Protein AF-A0A497L1I2-F1 (afdb_monomer)

Secondary structure (DSSP, 8-state):
-------------THHHHHHHHHHHHHHHHHHHHHHHHHHS-SS--HHHHHHHHHHHHHHHHHHHHHHHHHHT-HHHHTTS-HHHHHHHHHHHHHHHHHHHHHHHHHHHHHHHHHHHHHHHHHHHHHT--

Sequence (130 aa):
MPPSARRLRGTEPPYT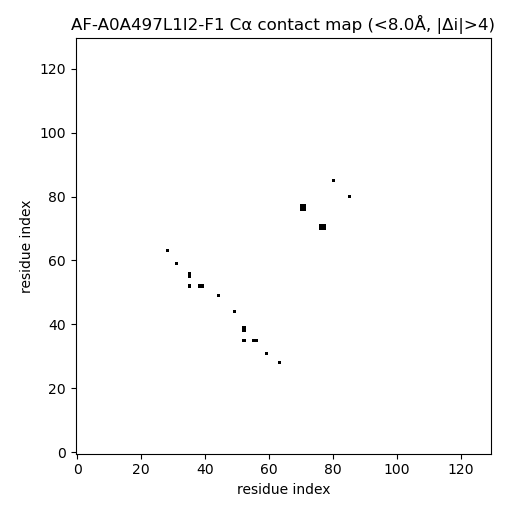LVSSVNQNWIQRSENTLKRLRRLIETPDQDRLDLVRVMRFAFGALGQSLAGWMQWINSPEIMSTFTRDELEEMAKTIAGMVEQFIEYDIKITEEGMRKGLAKQRAAREGIRFVI

Structure (mmCIF, N/CA/C/O backbone):
data_AF-A0A497L1I2-F1
#
_entry.id   AF-A0A497L1I2-F1
#
loop_
_atom_site.group_PDB
_atom_site.id
_atom_site.type_symbol
_atom_site.label_atom_id
_atom_site.label_alt_id
_atom_site.label_comp_id
_atom_site.label_asym_id
_atom_site.label_entity_id
_atom_site.label_seq_id
_atom_site.pdbx_PDB_ins_code
_atom_site.Cartn_x
_atom_site.Cartn_y
_atom_site.Cartn_z
_atom_site.occupancy
_atom_site.B_iso_or_equiv
_atom_site.auth_seq_id
_atom_site.auth_comp_id
_atom_site.auth_asym_id
_atom_site.auth_atom_id
_atom_site.pdbx_PDB_model_num
ATOM 1 N N . MET A 1 1 ? 9.853 -40.383 -56.904 1.00 29.00 1 MET A N 1
ATOM 2 C CA . MET A 1 1 ? 9.139 -41.123 -55.838 1.00 29.00 1 MET A CA 1
ATOM 3 C C . MET A 1 1 ? 9.795 -40.771 -54.497 1.00 29.00 1 MET A C 1
ATOM 5 O O . MET A 1 1 ? 11.020 -40.798 -54.470 1.00 29.00 1 MET A O 1
ATOM 9 N N . PRO A 1 2 ? 9.030 -40.323 -53.476 1.00 58.56 2 PRO A N 1
ATOM 10 C CA . PRO A 1 2 ? 9.497 -39.618 -52.258 1.00 58.56 2 PRO A CA 1
ATOM 11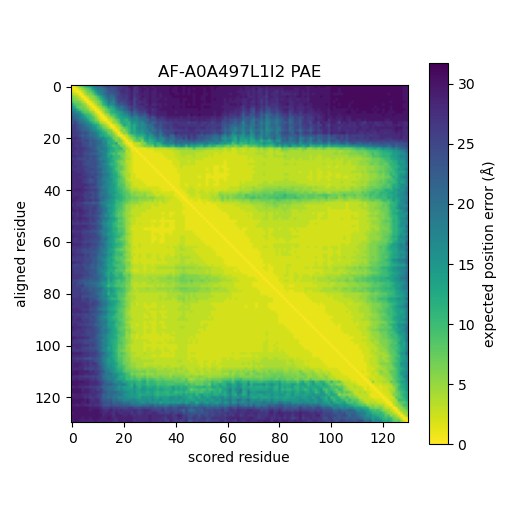 C C . PRO A 1 2 ? 9.697 -40.598 -51.059 1.00 58.56 2 PRO A C 1
ATOM 13 O O . PRO A 1 2 ? 9.551 -41.797 -51.299 1.00 58.56 2 PRO A O 1
ATOM 16 N N . PRO A 1 3 ? 10.074 -40.181 -49.817 1.00 42.97 3 PRO A N 1
ATOM 17 C CA . PRO A 1 3 ? 9.209 -39.418 -48.879 1.00 42.97 3 PRO A CA 1
ATOM 18 C C . PRO A 1 3 ? 9.942 -38.272 -48.121 1.00 42.97 3 PRO A C 1
ATOM 20 O O . PRO A 1 3 ? 11.084 -38.402 -47.705 1.00 42.97 3 PRO A O 1
ATOM 23 N N . SER A 1 4 ? 9.397 -37.052 -48.052 1.00 53.16 4 SER A N 1
ATOM 24 C CA . SER A 1 4 ? 8.517 -36.517 -46.984 1.00 53.16 4 SER A CA 1
ATOM 25 C C . SER A 1 4 ? 9.137 -36.434 -45.574 1.00 53.16 4 SER A C 1
ATOM 27 O O . SER A 1 4 ? 9.098 -37.409 -44.833 1.00 53.16 4 SER A O 1
ATOM 29 N N . ALA A 1 5 ? 9.552 -35.236 -45.128 1.00 43.06 5 ALA A N 1
ATOM 30 C CA . ALA A 1 5 ? 9.686 -34.939 -43.695 1.00 43.06 5 ALA A CA 1
ATOM 31 C C . ALA A 1 5 ? 9.523 -33.442 -43.351 1.00 43.06 5 ALA A C 1
ATOM 33 O O . ALA A 1 5 ? 10.428 -32.634 -43.499 1.00 43.06 5 ALA A O 1
ATOM 34 N N . ARG A 1 6 ? 8.335 -33.145 -42.805 1.00 42.72 6 ARG A N 1
ATOM 35 C CA . ARG A 1 6 ? 8.081 -32.279 -41.639 1.00 42.72 6 ARG A CA 1
ATOM 36 C C . ARG A 1 6 ? 8.397 -30.774 -41.756 1.00 42.72 6 ARG A C 1
ATOM 38 O O . ARG A 1 6 ? 9.490 -30.312 -41.461 1.00 42.72 6 ARG A O 1
ATOM 45 N N . ARG A 1 7 ? 7.331 -30.004 -42.023 1.00 42.00 7 ARG A N 1
ATOM 46 C CA . ARG A 1 7 ? 7.199 -28.571 -41.700 1.00 42.00 7 ARG A CA 1
ATOM 47 C C . ARG A 1 7 ? 7.713 -28.292 -40.281 1.00 42.00 7 ARG A C 1
ATOM 49 O O . ARG A 1 7 ? 7.126 -28.778 -39.312 1.00 42.00 7 ARG A O 1
ATOM 56 N N . LEU A 1 8 ? 8.777 -27.501 -40.174 1.00 43.59 8 LEU A N 1
ATOM 57 C CA . LEU A 1 8 ? 9.181 -26.862 -38.926 1.00 43.59 8 LEU A CA 1
ATOM 58 C C . LEU A 1 8 ? 8.073 -25.870 -38.553 1.00 43.59 8 LEU A C 1
ATOM 60 O O . LEU A 1 8 ? 7.842 -24.889 -39.255 1.00 43.59 8 LEU A O 1
ATOM 64 N N . ARG A 1 9 ? 7.327 -26.184 -37.489 1.00 42.66 9 ARG A N 1
ATOM 65 C CA . ARG A 1 9 ? 6.446 -25.219 -36.828 1.00 42.66 9 ARG A CA 1
ATOM 66 C C . ARG A 1 9 ? 7.334 -24.081 -36.341 1.00 42.66 9 ARG A C 1
ATOM 68 O O . ARG A 1 9 ? 8.251 -24.337 -35.566 1.00 42.66 9 ARG A O 1
ATOM 75 N N . GLY A 1 10 ? 7.070 -22.870 -36.826 1.00 42.19 10 GLY A N 1
ATOM 76 C CA . GLY A 1 10 ? 7.688 -21.661 -36.304 1.00 42.19 10 GLY A CA 1
ATOM 77 C C . GLY A 1 10 ? 7.473 -21.610 -34.798 1.00 42.19 10 GLY A C 1
ATOM 78 O O . GLY A 1 10 ? 6.341 -21.646 -34.321 1.00 42.19 10 GLY A O 1
ATOM 79 N N . THR A 1 11 ? 8.569 -21.607 -34.055 1.00 46.12 11 THR A N 1
ATOM 80 C CA . THR A 1 11 ? 8.581 -21.170 -32.667 1.00 46.12 11 THR A CA 1
ATOM 81 C C . THR A 1 11 ? 8.292 -19.677 -32.699 1.00 46.12 11 THR A C 1
ATOM 83 O O . THR A 1 11 ? 9.118 -18.910 -33.197 1.00 46.12 11 THR A O 1
ATOM 86 N N . GLU A 1 12 ? 7.106 -19.267 -32.253 1.00 41.94 12 GLU A N 1
ATOM 87 C CA . GLU A 1 12 ? 6.848 -17.845 -32.049 1.00 41.94 12 GLU A CA 1
ATOM 88 C C . GLU A 1 12 ? 7.877 -17.270 -31.061 1.00 41.94 12 GLU A C 1
ATOM 90 O O . GLU A 1 12 ? 8.231 -17.946 -30.088 1.00 41.94 12 GLU A O 1
ATOM 95 N N . PRO A 1 13 ? 8.406 -16.061 -31.313 1.00 42.41 13 PRO A N 1
ATOM 96 C CA . PRO A 1 13 ? 9.379 -15.443 -30.426 1.00 42.41 13 PRO A CA 1
ATOM 97 C C . PRO A 1 13 ? 8.752 -15.167 -29.045 1.00 42.41 13 PRO A C 1
ATOM 99 O O . PRO A 1 13 ? 7.586 -14.781 -28.970 1.00 42.41 13 PRO A O 1
ATOM 102 N N . PRO A 1 14 ? 9.513 -15.293 -27.941 1.00 49.41 14 PRO A N 1
ATOM 103 C CA . PRO A 1 14 ? 8.995 -15.206 -26.567 1.00 49.41 14 PRO A CA 1
ATOM 104 C C . PRO A 1 14 ? 8.307 -13.871 -26.218 1.00 49.41 14 PRO A C 1
ATOM 106 O O . PRO A 1 14 ? 7.556 -13.795 -25.247 1.00 49.41 14 PRO A O 1
ATOM 109 N N . TYR A 1 15 ? 8.490 -12.833 -27.038 1.00 44.72 15 TYR A N 1
ATOM 110 C CA . TYR A 1 15 ? 7.865 -11.523 -26.871 1.00 44.72 15 TYR A CA 1
ATOM 111 C C . TYR A 1 15 ? 6.336 -11.512 -27.080 1.00 44.72 15 TYR A C 1
ATOM 113 O O . TYR A 1 15 ? 5.663 -10.654 -26.507 1.00 44.72 15 TYR A O 1
ATOM 121 N N . THR A 1 16 ? 5.743 -12.450 -27.838 1.00 42.00 16 THR A N 1
ATOM 122 C CA . THR A 1 16 ? 4.277 -12.477 -28.059 1.00 42.00 16 THR A CA 1
ATOM 123 C C . THR A 1 16 ? 3.484 -13.008 -26.860 1.00 42.00 16 THR A C 1
ATOM 125 O O . THR A 1 16 ? 2.319 -12.649 -26.688 1.00 42.00 16 THR A O 1
ATOM 128 N N . LEU A 1 17 ? 4.100 -13.790 -25.969 1.00 44.22 17 LEU A N 1
ATOM 129 C CA . LEU A 1 17 ? 3.447 -14.262 -24.738 1.00 44.22 17 LEU A CA 1
ATOM 130 C C . LEU A 1 17 ? 3.396 -13.181 -23.647 1.00 44.22 17 LEU A C 1
ATOM 132 O O . LEU A 1 17 ? 2.451 -13.143 -22.859 1.00 44.22 17 LEU A O 1
ATOM 136 N N . VAL A 1 18 ? 4.365 -12.261 -23.639 1.00 47.84 18 VAL A N 1
ATOM 137 C CA . VAL A 1 18 ? 4.432 -11.138 -22.689 1.00 47.84 18 VAL A CA 1
ATOM 138 C C . VAL A 1 18 ? 3.308 -10.122 -22.940 1.00 47.84 18 VAL A C 1
ATOM 140 O O . VAL A 1 18 ? 2.782 -9.539 -21.993 1.00 47.84 18 VAL A O 1
ATOM 143 N N . SER A 1 19 ? 2.869 -9.937 -24.190 1.00 49.72 19 SER A N 1
ATOM 144 C CA . SER A 1 19 ? 1.877 -8.909 -24.539 1.00 49.72 19 SER A CA 1
ATOM 145 C C . SER A 1 19 ? 0.451 -9.241 -24.075 1.00 49.72 19 SER A C 1
ATOM 147 O O . SER A 1 19 ? -0.239 -8.367 -23.550 1.00 49.72 19 SER A O 1
ATOM 149 N N . SER A 1 20 ? 0.010 -10.497 -24.192 1.00 46.22 20 SER A N 1
ATOM 150 C CA . SER A 1 20 ? -1.358 -10.900 -23.818 1.00 46.22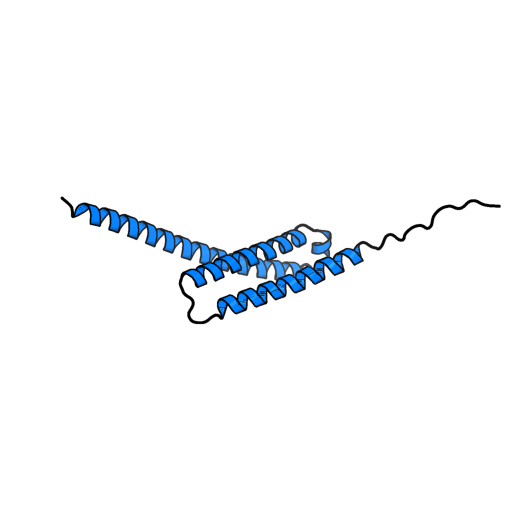 20 SER A CA 1
ATOM 151 C C . SER A 1 20 ? -1.558 -11.044 -22.302 1.00 46.22 20 SER A C 1
ATOM 153 O O . SER A 1 20 ? -2.611 -10.674 -21.775 1.00 46.22 20 SER A O 1
ATOM 155 N N . VAL A 1 21 ? -0.534 -11.507 -21.575 1.00 53.12 21 VAL A N 1
ATOM 156 C CA . VAL A 1 21 ? -0.558 -11.621 -20.106 1.00 53.12 21 VAL A CA 1
ATOM 157 C C . VAL A 1 21 ? -0.488 -10.235 -19.446 1.00 53.12 21 VAL A C 1
ATOM 159 O O . VAL A 1 21 ? -1.229 -9.978 -18.494 1.00 53.12 21 VAL A O 1
ATOM 162 N N . ASN A 1 22 ? 0.309 -9.306 -19.992 1.00 58.44 22 ASN A N 1
ATOM 163 C CA . ASN A 1 22 ? 0.428 -7.943 -19.456 1.00 58.44 22 ASN A CA 1
ATOM 164 C C . ASN A 1 22 ? -0.790 -7.054 -19.752 1.00 58.44 22 ASN A C 1
ATOM 166 O O . ASN A 1 22 ? -1.194 -6.282 -18.882 1.00 58.44 22 ASN A O 1
ATOM 170 N N . GLN A 1 23 ? -1.435 -7.174 -20.920 1.00 60.25 23 GLN A N 1
ATOM 171 C CA . GLN A 1 23 ? -2.679 -6.431 -21.187 1.00 60.25 23 GLN A CA 1
ATOM 172 C C . GLN A 1 23 ? -3.813 -6.849 -20.238 1.00 60.25 23 GLN A C 1
ATOM 174 O O . GLN A 1 23 ? -4.553 -6.002 -19.734 1.00 60.25 23 GLN A O 1
ATOM 179 N N . ASN A 1 24 ? -3.902 -8.143 -19.911 1.00 80.25 24 ASN A N 1
ATOM 180 C CA . ASN A 1 24 ? -4.841 -8.647 -18.908 1.00 80.25 24 ASN A CA 1
ATOM 181 C C . ASN A 1 24 ? -4.528 -8.091 -17.501 1.00 80.25 24 ASN A C 1
ATOM 183 O O . ASN A 1 24 ? -5.436 -7.773 -16.731 1.00 80.25 24 ASN A O 1
ATOM 187 N N . TRP A 1 25 ? -3.246 -7.903 -17.173 1.00 84.38 25 TRP A N 1
ATOM 188 C CA . TRP A 1 25 ? -2.820 -7.333 -15.894 1.00 84.38 25 TRP A CA 1
ATOM 189 C C . TRP A 1 25 ? -3.208 -5.859 -15.725 1.00 84.38 25 TRP A C 1
ATOM 191 O O . TRP A 1 25 ? -3.751 -5.487 -14.679 1.00 84.38 25 TRP A O 1
ATOM 201 N N . ILE A 1 26 ? -2.972 -5.025 -16.744 1.00 88.56 26 ILE A N 1
ATOM 202 C CA . ILE A 1 26 ? -3.332 -3.598 -16.710 1.00 88.56 26 ILE A CA 1
ATOM 203 C C . ILE A 1 26 ? -4.845 -3.459 -16.550 1.00 88.56 26 ILE A C 1
ATOM 205 O O . ILE A 1 26 ? -5.310 -2.831 -15.598 1.00 88.56 26 ILE A O 1
ATOM 209 N N . GLN A 1 27 ? -5.619 -4.146 -17.395 1.00 91.44 27 GLN A N 1
ATOM 210 C CA . GLN A 1 27 ? -7.077 -4.087 -17.340 1.00 91.44 27 GLN A CA 1
ATOM 211 C C . GLN A 1 27 ? -7.626 -4.553 -15.984 1.00 91.44 27 GLN A C 1
ATOM 213 O O . GLN A 1 27 ? -8.577 -3.972 -15.449 1.00 91.44 27 GLN A O 1
ATOM 218 N N . ARG A 1 28 ? -7.035 -5.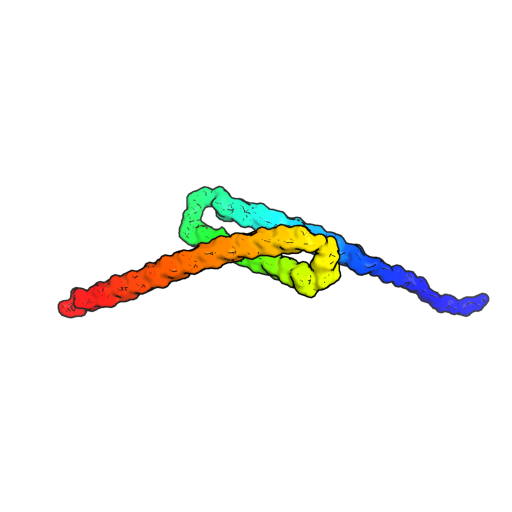602 -15.402 1.00 90.19 28 ARG A N 1
ATOM 219 C CA . ARG A 1 28 ? -7.389 -6.079 -14.062 1.00 90.19 28 ARG A CA 1
ATOM 220 C C . ARG A 1 28 ? -7.068 -5.038 -12.991 1.00 90.19 28 ARG A C 1
ATOM 222 O O . ARG A 1 28 ? -7.902 -4.812 -12.117 1.00 90.19 28 ARG A O 1
ATOM 229 N N . SER A 1 29 ? -5.904 -4.402 -13.066 1.00 93.38 29 SER A N 1
ATOM 230 C CA . SER A 1 29 ? -5.467 -3.376 -12.112 1.00 93.38 29 SER A CA 1
ATOM 231 C C . SER A 1 29 ? -6.375 -2.145 -12.155 1.00 93.38 29 SER A C 1
ATOM 233 O O . SER A 1 29 ? -6.814 -1.665 -11.110 1.00 93.38 29 SER A O 1
ATOM 235 N N . GLU A 1 30 ? -6.764 -1.699 -13.350 1.00 95.00 30 GLU A N 1
ATOM 236 C CA . GLU A 1 30 ? -7.739 -0.619 -13.541 1.00 95.00 30 GLU A CA 1
ATOM 237 C C . GLU A 1 30 ? -9.112 -0.967 -12.957 1.00 95.00 30 GLU A C 1
ATOM 239 O O . GLU A 1 30 ? -9.731 -0.153 -12.266 1.00 95.00 30 GLU A O 1
ATOM 244 N N . ASN A 1 31 ? -9.587 -2.195 -13.182 1.00 95.69 31 ASN A N 1
ATOM 245 C CA . ASN A 1 31 ? -10.854 -2.664 -12.622 1.00 95.69 31 ASN A CA 1
ATOM 246 C C . ASN A 1 31 ? -10.813 -2.722 -11.089 1.00 95.69 31 ASN A C 1
ATOM 248 O O . ASN A 1 31 ? -11.775 -2.315 -10.428 1.00 95.69 31 ASN A O 1
ATOM 252 N N . THR A 1 32 ? -9.697 -3.174 -10.514 1.00 96.19 32 THR A N 1
ATOM 253 C CA . THR A 1 32 ? -9.467 -3.155 -9.066 1.00 96.19 32 THR A CA 1
ATOM 254 C C . THR A 1 32 ? -9.478 -1.726 -8.525 1.00 96.19 32 THR A C 1
ATOM 256 O O . THR A 1 32 ? -10.174 -1.459 -7.544 1.00 96.19 32 THR A O 1
ATOM 259 N N . LEU A 1 33 ? -8.795 -0.789 -9.189 1.00 97.25 33 LEU A N 1
ATOM 260 C CA . LEU A 1 33 ? -8.761 0.621 -8.798 1.00 97.25 33 LEU A CA 1
ATOM 261 C C . LEU A 1 33 ? -10.150 1.268 -8.862 1.00 97.25 33 LEU A C 1
ATOM 263 O O . LEU A 1 33 ? -10.569 1.948 -7.926 1.00 97.25 33 LEU A O 1
ATOM 267 N N . LYS A 1 34 ? -10.906 1.013 -9.935 1.00 97.62 34 LYS A N 1
ATOM 268 C CA . LYS A 1 34 ? -12.288 1.487 -10.092 1.00 97.62 34 LYS A CA 1
ATOM 269 C C . LYS A 1 34 ? -13.191 0.964 -8.979 1.00 97.62 34 LYS A C 1
ATOM 271 O O . LYS A 1 34 ? -14.023 1.704 -8.457 1.00 97.62 34 LYS A O 1
ATOM 276 N N . ARG A 1 35 ? -13.031 -0.306 -8.601 1.00 97.12 35 ARG A N 1
ATOM 277 C CA . ARG A 1 35 ? -13.779 -0.903 -7.493 1.00 97.12 35 ARG A CA 1
ATOM 278 C C . ARG A 1 35 ? -13.384 -0.300 -6.146 1.00 97.12 35 ARG A C 1
ATOM 280 O O . ARG A 1 35 ? -14.280 -0.013 -5.360 1.00 97.12 35 ARG A O 1
ATOM 287 N N . LEU A 1 36 ? -12.092 -0.075 -5.899 1.00 97.50 36 LEU A N 1
ATOM 288 C CA . LEU A 1 36 ? -11.609 0.573 -4.676 1.00 97.50 36 LEU A CA 1
ATOM 289 C C . LEU A 1 36 ? -12.211 1.975 -4.519 1.00 97.50 36 LEU A C 1
ATOM 291 O O . LEU A 1 36 ? -12.771 2.277 -3.473 1.00 97.50 36 LEU A O 1
ATOM 295 N N . ARG A 1 37 ? -12.164 2.796 -5.576 1.00 97.19 37 ARG A N 1
ATOM 296 C CA . ARG A 1 37 ? -12.727 4.158 -5.571 1.00 97.19 37 ARG A CA 1
ATOM 297 C C . ARG A 1 37 ? -14.220 4.163 -5.252 1.00 97.19 37 ARG A C 1
ATOM 299 O O . ARG A 1 37 ? -14.633 4.838 -4.322 1.00 97.19 37 ARG A O 1
ATOM 306 N N . ARG A 1 38 ? -15.004 3.308 -5.919 1.00 96.69 38 ARG A N 1
ATOM 307 C CA . ARG A 1 38 ? -16.446 3.162 -5.638 1.00 96.69 38 ARG A CA 1
ATOM 308 C C . ARG A 1 38 ? -16.740 2.791 -4.185 1.00 96.69 38 ARG A C 1
ATOM 310 O O . ARG A 1 38 ? -17.708 3.278 -3.615 1.00 96.69 38 ARG A O 1
ATOM 317 N N . LEU A 1 39 ? -15.924 1.913 -3.600 1.00 96.19 39 LEU A N 1
ATOM 318 C CA . LEU A 1 39 ? -16.067 1.517 -2.200 1.00 96.19 39 LEU A CA 1
ATOM 319 C C . LEU A 1 39 ? -15.770 2.675 -1.239 1.00 96.19 39 LEU A C 1
ATOM 321 O O . LEU A 1 39 ? -16.432 2.772 -0.215 1.00 96.19 39 LEU A O 1
ATOM 325 N N . ILE A 1 40 ? -14.809 3.542 -1.561 1.00 94.44 40 ILE A N 1
ATOM 326 C CA . ILE A 1 40 ? -14.455 4.717 -0.747 1.00 94.44 40 ILE A CA 1
ATOM 327 C C . ILE A 1 40 ? -15.498 5.836 -0.893 1.00 94.44 40 ILE A C 1
ATOM 329 O O . ILE A 1 40 ? -15.814 6.512 0.076 1.00 94.44 40 ILE A O 1
ATOM 333 N N . GLU A 1 41 ? -16.048 6.023 -2.091 1.00 95.31 41 GLU A N 1
ATOM 334 C CA . GLU A 1 41 ? -17.007 7.091 -2.417 1.00 95.31 41 GLU A CA 1
ATOM 335 C C . GLU A 1 41 ? -18.453 6.779 -1.987 1.00 95.31 41 GLU A C 1
ATOM 337 O O . GLU A 1 41 ? -19.345 7.605 -2.177 1.00 95.31 41 GLU A O 1
ATOM 342 N N . THR A 1 42 ? -18.717 5.589 -1.436 1.00 94.06 42 THR A N 1
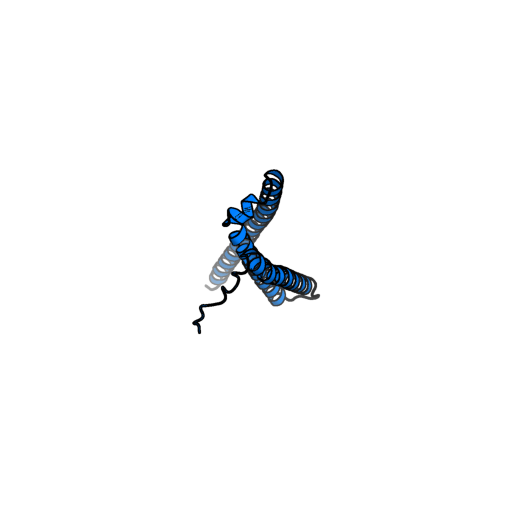ATOM 343 C CA . THR A 1 42 ? -20.062 5.211 -0.980 1.00 94.06 42 THR A CA 1
ATOM 344 C C . THR A 1 42 ? -20.467 6.085 0.218 1.00 94.06 42 THR A C 1
ATOM 346 O O . THR A 1 42 ? -19.753 6.067 1.220 1.00 94.06 42 THR A O 1
ATOM 349 N N . PRO A 1 43 ? -21.580 6.840 0.153 1.00 93.00 43 PRO A N 1
ATOM 350 C CA . PRO A 1 43 ? -22.029 7.668 1.270 1.00 93.00 43 PRO A CA 1
ATOM 351 C C . PRO A 1 43 ? -22.551 6.813 2.433 1.00 93.00 43 PRO A C 1
ATOM 353 O O . PRO A 1 43 ? -22.904 5.649 2.250 1.00 93.00 43 PRO A O 1
ATOM 356 N N . ASP A 1 44 ? -22.613 7.415 3.623 1.00 94.25 44 ASP A N 1
ATOM 357 C CA . ASP A 1 44 ? -23.265 6.851 4.815 1.00 94.25 44 ASP A CA 1
ATOM 358 C C . ASP A 1 44 ? -22.754 5.459 5.246 1.00 94.25 44 ASP A C 1
ATOM 360 O O . ASP A 1 44 ? -23.519 4.616 5.713 1.00 94.25 44 ASP A O 1
ATOM 364 N N . GLN A 1 45 ? -21.446 5.211 5.108 1.00 95.75 45 GLN A N 1
ATOM 365 C CA . GLN A 1 45 ? -20.842 3.918 5.451 1.00 95.75 45 GLN A CA 1
ATOM 366 C C . GLN A 1 45 ? -20.983 3.593 6.938 1.00 95.75 45 GLN A C 1
ATOM 368 O O . GLN A 1 45 ? -20.536 4.353 7.805 1.00 95.75 45 GLN A O 1
ATOM 373 N N . ASP A 1 46 ? -21.517 2.410 7.237 1.00 96.94 46 ASP A N 1
ATOM 374 C CA . ASP A 1 46 ? -21.497 1.899 8.597 1.00 96.94 46 ASP A CA 1
ATOM 375 C C . ASP A 1 46 ? -20.112 1.327 8.973 1.00 96.94 46 ASP A C 1
ATOM 377 O O . ASP A 1 46 ? -19.169 1.238 8.177 1.00 96.94 46 ASP A O 1
ATOM 381 N N . ARG A 1 47 ? -19.959 0.917 10.236 1.00 96.94 47 ARG A N 1
ATOM 382 C CA . ARG A 1 47 ? -18.686 0.369 10.735 1.00 96.94 47 ARG A CA 1
ATOM 383 C C . ARG A 1 47 ? -18.252 -0.902 10.001 1.00 96.94 47 ARG A C 1
ATOM 385 O O . ARG A 1 47 ? -17.051 -1.137 9.877 1.00 96.94 47 ARG A O 1
ATOM 392 N N . LEU A 1 48 ? -19.191 -1.745 9.581 1.00 97.19 48 LEU A N 1
ATOM 393 C CA . LEU A 1 48 ? -18.896 -2.974 8.853 1.00 97.19 48 LEU A CA 1
ATOM 394 C C . LEU A 1 48 ? -18.475 -2.660 7.415 1.00 97.19 48 LEU A C 1
ATOM 396 O O . LEU A 1 48 ? -17.556 -3.302 6.902 1.00 97.19 48 LEU A O 1
ATOM 400 N N . ASP A 1 49 ? -19.084 -1.657 6.792 1.00 96.75 49 ASP A N 1
ATOM 401 C CA . ASP A 1 49 ? -18.705 -1.175 5.468 1.00 96.75 49 ASP A CA 1
ATOM 402 C C . ASP A 1 49 ? -17.277 -0.640 5.456 1.00 96.75 49 ASP A C 1
ATOM 404 O O . ASP A 1 49 ? -16.476 -1.083 4.632 1.00 96.75 49 ASP A O 1
ATOM 408 N N . LEU A 1 50 ? -16.889 0.168 6.445 1.00 97.25 50 LEU A N 1
ATOM 409 C CA . LEU A 1 50 ? -15.502 0.628 6.593 1.00 97.25 50 LEU A CA 1
ATOM 410 C C . LEU A 1 50 ? -14.507 -0.545 6.695 1.00 97.25 50 LEU A C 1
ATOM 412 O O . LEU A 1 50 ? -13.447 -0.537 6.063 1.00 97.25 50 LEU A O 1
ATOM 416 N N . VAL A 1 51 ? -14.855 -1.606 7.432 1.00 96.94 51 VAL A N 1
ATOM 417 C CA . VAL A 1 51 ? -14.029 -2.826 7.518 1.00 96.94 51 VAL A CA 1
ATOM 418 C C . VAL A 1 51 ? -13.945 -3.555 6.174 1.00 96.94 51 VAL A C 1
ATOM 420 O O . VAL A 1 51 ? -12.885 -4.085 5.827 1.00 96.94 51 VAL A O 1
ATOM 423 N N . ARG A 1 52 ? -15.025 -3.572 5.387 1.00 96.25 52 ARG A N 1
ATOM 424 C CA . ARG A 1 52 ? -15.022 -4.147 4.032 1.00 96.25 52 ARG A CA 1
ATOM 425 C C . ARG A 1 52 ? -14.130 -3.351 3.085 1.00 96.25 52 ARG A C 1
ATOM 427 O O . ARG A 1 52 ? -13.392 -3.979 2.325 1.00 96.25 52 ARG A O 1
ATOM 434 N N . VAL A 1 53 ? -14.151 -2.017 3.157 1.00 97.69 53 VAL A N 1
ATOM 435 C CA . VAL A 1 53 ? -13.239 -1.157 2.384 1.00 97.69 53 VAL A CA 1
ATOM 436 C C . VAL A 1 53 ? -11.791 -1.509 2.712 1.00 97.69 53 VAL A C 1
ATOM 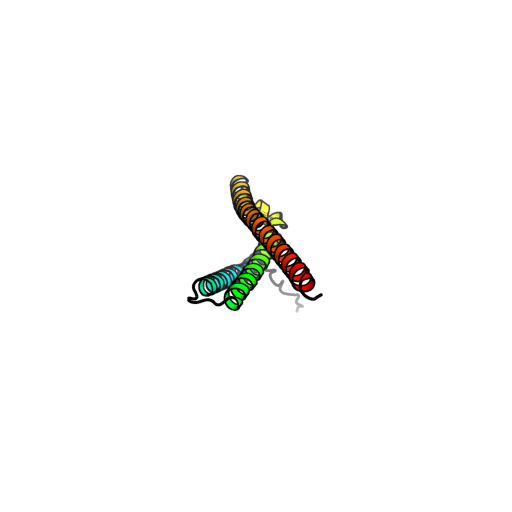438 O O . VAL A 1 53 ? -11.029 -1.827 1.800 1.00 97.69 53 VAL A O 1
ATOM 441 N N . MET A 1 54 ? -11.430 -1.556 4.000 1.00 97.38 54 MET A N 1
ATOM 442 C CA . MET A 1 54 ? -10.073 -1.913 4.437 1.00 97.38 54 MET A CA 1
ATOM 443 C C . MET A 1 54 ? -9.653 -3.299 3.936 1.00 97.38 54 MET A C 1
ATOM 445 O O . MET A 1 54 ? -8.582 -3.454 3.353 1.00 97.38 54 MET A O 1
ATOM 449 N N . ARG A 1 55 ? -10.513 -4.314 4.090 1.00 97.44 55 ARG A N 1
ATOM 450 C CA . ARG A 1 55 ? -10.227 -5.673 3.601 1.00 97.44 55 ARG A CA 1
ATOM 451 C C . ARG A 1 55 ? -9.993 -5.699 2.091 1.00 97.44 55 ARG A C 1
ATOM 453 O O . ARG A 1 55 ? -9.086 -6.389 1.629 1.00 97.44 55 ARG A O 1
ATOM 460 N N . PHE A 1 56 ? -10.806 -4.973 1.325 1.00 98.00 56 PHE A N 1
ATOM 461 C CA . PHE A 1 56 ? -10.636 -4.892 -0.121 1.00 98.00 56 PHE A CA 1
ATOM 462 C C . PHE A 1 56 ? -9.329 -4.183 -0.494 1.00 98.00 56 PHE A C 1
ATOM 464 O O . PHE A 1 56 ? -8.585 -4.696 -1.328 1.00 98.00 56 PHE A O 1
ATOM 471 N N . ALA A 1 57 ? -9.025 -3.054 0.151 1.00 97.50 57 ALA A N 1
ATOM 472 C CA . ALA A 1 57 ? -7.801 -2.290 -0.075 1.00 97.50 57 ALA A CA 1
ATOM 473 C C . ALA A 1 57 ? -6.543 -3.131 0.189 1.00 97.50 57 ALA A C 1
ATOM 475 O O . ALA A 1 57 ? -5.663 -3.187 -0.668 1.00 97.50 57 ALA A O 1
ATOM 476 N N . PHE A 1 58 ? -6.485 -3.866 1.305 1.00 96.94 58 PHE A N 1
ATOM 477 C CA . PHE A 1 58 ? -5.352 -4.750 1.600 1.00 96.94 58 PHE A CA 1
ATOM 478 C C . PHE A 1 58 ? -5.215 -5.901 0.602 1.00 96.94 58 PHE A C 1
ATOM 480 O O . PHE A 1 58 ? -4.104 -6.225 0.183 1.00 96.94 58 PHE A O 1
ATOM 487 N N . GLY A 1 59 ? -6.332 -6.489 0.165 1.00 96.69 59 GLY A N 1
ATOM 488 C CA . GLY A 1 59 ? -6.311 -7.503 -0.890 1.00 96.69 59 GLY A CA 1
ATOM 489 C C . GLY A 1 59 ? -5.775 -6.957 -2.219 1.00 96.69 59 GLY A C 1
ATOM 490 O O . GLY A 1 59 ? -4.954 -7.606 -2.867 1.00 96.69 59 GLY A O 1
ATOM 491 N N . ALA A 1 60 ? -6.203 -5.753 -2.607 1.00 96.50 60 ALA A N 1
ATOM 492 C CA . ALA A 1 60 ? -5.727 -5.072 -3.809 1.00 96.50 60 ALA A CA 1
ATOM 493 C C . ALA A 1 60 ? -4.231 -4.724 -3.724 1.00 96.50 60 ALA A C 1
ATOM 495 O O . ALA A 1 60 ? -3.493 -4.962 -4.683 1.00 96.50 60 ALA A O 1
ATOM 496 N N . LEU A 1 61 ? -3.771 -4.227 -2.570 1.00 96.38 61 LEU A N 1
ATOM 497 C CA . LEU A 1 61 ? -2.359 -3.939 -2.315 1.00 96.38 61 LEU A CA 1
ATOM 498 C C . LEU A 1 61 ? -1.503 -5.205 -2.443 1.00 96.38 61 LEU A C 1
ATOM 500 O O . LEU A 1 61 ? -0.500 -5.186 -3.150 1.00 96.38 61 LEU A O 1
ATOM 504 N N . GLY A 1 62 ? -1.927 -6.318 -1.836 1.00 95.62 62 GLY A N 1
ATOM 505 C CA . GLY A 1 62 ? -1.216 -7.596 -1.930 1.00 95.62 62 GLY A CA 1
ATOM 506 C C . GLY A 1 62 ? -1.109 -8.128 -3.364 1.00 95.62 62 GLY A C 1
ATOM 507 O O . GLY A 1 62 ? -0.057 -8.626 -3.760 1.00 95.62 62 GLY A O 1
ATOM 508 N N . GLN A 1 63 ? -2.163 -7.976 -4.175 1.00 92.44 63 GLN A N 1
ATOM 509 C CA . GLN A 1 63 ? -2.119 -8.334 -5.599 1.00 92.44 63 GLN A CA 1
ATOM 510 C C . GLN A 1 63 ? -1.121 -7.474 -6.381 1.00 92.44 63 GLN A C 1
ATOM 512 O O . GLN A 1 63 ? -0.342 -8.012 -7.165 1.00 92.44 63 GLN A O 1
ATOM 517 N N . SER A 1 64 ? -1.126 -6.158 -6.154 1.00 93.75 64 SER A N 1
ATOM 518 C CA . SER A 1 64 ? -0.179 -5.237 -6.791 1.00 93.75 64 SER A CA 1
ATOM 519 C C . SER A 1 64 ? 1.266 -5.560 -6.397 1.00 93.75 64 SER A C 1
ATOM 521 O O . SER A 1 64 ? 2.135 -5.678 -7.261 1.00 93.75 64 SER A O 1
ATOM 523 N N . LEU A 1 65 ? 1.506 -5.806 -5.104 1.00 95.38 65 LEU A N 1
ATOM 524 C CA . LEU A 1 65 ? 2.819 -6.171 -4.577 1.00 95.38 65 LEU A CA 1
ATOM 525 C C . LEU A 1 65 ? 3.348 -7.461 -5.212 1.00 95.38 65 LEU A C 1
ATOM 527 O O . LEU A 1 65 ? 4.514 -7.519 -5.585 1.00 95.38 65 LEU A O 1
ATOM 531 N N . ALA A 1 66 ? 2.501 -8.478 -5.395 1.00 90.88 66 ALA A N 1
ATOM 532 C CA . ALA A 1 66 ? 2.907 -9.717 -6.054 1.00 90.88 66 ALA A CA 1
ATOM 533 C C . ALA A 1 66 ? 3.416 -9.482 -7.490 1.00 90.88 66 ALA A C 1
ATOM 535 O O . ALA A 1 66 ? 4.423 -10.072 -7.878 1.00 90.88 66 ALA A O 1
ATOM 536 N N . GLY A 1 67 ? 2.767 -8.598 -8.257 1.00 90.81 67 GLY A N 1
ATOM 537 C CA . GLY A 1 67 ? 3.231 -8.215 -9.597 1.00 90.81 67 GLY A CA 1
ATOM 538 C C . GLY A 1 67 ? 4.558 -7.451 -9.565 1.00 90.81 67 GLY A C 1
ATOM 539 O O . GLY A 1 67 ? 5.477 -7.773 -10.316 1.00 90.81 67 GLY A O 1
ATOM 540 N N . TRP A 1 68 ? 4.702 -6.503 -8.635 1.00 94.12 68 TRP A N 1
ATOM 541 C CA . TRP A 1 68 ? 5.963 -5.783 -8.425 1.00 94.12 68 TRP A CA 1
ATOM 542 C C . TRP A 1 68 ? 7.121 -6.716 -8.064 1.00 94.12 68 TRP A C 1
ATOM 544 O O . TRP A 1 68 ? 8.209 -6.581 -8.620 1.00 94.12 68 TRP A O 1
ATOM 554 N N . MET A 1 69 ? 6.888 -7.709 -7.202 1.00 93.69 69 MET A N 1
ATOM 555 C CA . MET A 1 69 ? 7.910 -8.698 -6.850 1.00 93.69 69 MET A CA 1
ATOM 556 C C . MET A 1 69 ? 8.346 -9.539 -8.054 1.00 93.69 69 MET A C 1
ATOM 558 O O . MET A 1 69 ? 9.515 -9.898 -8.145 1.00 93.69 69 MET A O 1
ATOM 562 N N . GLN A 1 70 ? 7.448 -9.839 -8.998 1.00 90.19 70 GLN A N 1
ATOM 563 C CA . GLN A 1 70 ? 7.826 -10.530 -10.237 1.00 90.19 70 GLN A CA 1
ATOM 564 C C . GLN A 1 70 ? 8.749 -9.673 -11.108 1.00 90.19 70 GLN A C 1
ATOM 566 O O . GLN A 1 70 ? 9.724 -10.191 -11.647 1.00 90.19 70 GLN A O 1
ATOM 571 N N . TRP A 1 71 ? 8.467 -8.373 -11.222 1.00 91.94 71 TRP A N 1
ATOM 572 C CA . TRP A 1 71 ? 9.305 -7.442 -11.977 1.00 91.94 71 TRP A CA 1
ATOM 573 C C . TRP A 1 71 ? 10.681 -7.278 -11.332 1.00 91.94 71 TRP A C 1
ATOM 575 O O . TRP A 1 71 ? 11.688 -7.459 -12.008 1.00 91.94 71 TRP A O 1
ATOM 585 N N . ILE A 1 72 ? 10.731 -6.993 -10.026 1.00 94.62 72 ILE A N 1
ATOM 586 C CA . ILE A 1 72 ? 11.986 -6.751 -9.290 1.00 94.62 72 ILE A CA 1
ATOM 587 C C . ILE A 1 72 ? 12.896 -7.984 -9.325 1.00 94.62 72 ILE A C 1
ATOM 589 O O . ILE A 1 72 ? 14.109 -7.858 -9.464 1.00 94.62 72 ILE A O 1
ATOM 593 N N . ASN A 1 73 ? 12.313 -9.183 -9.255 1.00 92.44 73 ASN A N 1
ATOM 594 C CA . ASN A 1 73 ? 13.064 -10.436 -9.304 1.00 92.44 73 ASN A CA 1
ATOM 595 C C . ASN A 1 73 ? 13.470 -10.867 -10.725 1.00 92.44 73 ASN A C 1
ATOM 597 O O . ASN A 1 73 ? 14.070 -11.931 -10.874 1.00 92.44 73 ASN A O 1
ATOM 601 N N . SER A 1 74 ? 13.151 -10.087 -11.763 1.00 93.25 74 SER A N 1
ATOM 602 C CA . SER A 1 74 ? 13.555 -10.354 -13.144 1.00 93.25 74 SER A CA 1
ATOM 603 C C . SER A 1 74 ? 14.663 -9.386 -13.575 1.00 93.25 74 SER A C 1
ATOM 605 O O . SER A 1 74 ? 14.367 -8.239 -13.918 1.00 93.25 74 SER A O 1
ATOM 607 N N . PRO A 1 75 ? 15.940 -9.822 -13.612 1.00 93.00 75 PRO A N 1
ATOM 608 C CA . PRO A 1 75 ? 17.037 -8.985 -14.095 1.00 93.00 75 PRO A CA 1
ATOM 609 C C . PRO A 1 75 ? 16.838 -8.521 -15.538 1.00 93.00 75 PRO A C 1
ATOM 611 O O . PRO A 1 75 ? 17.226 -7.410 -15.871 1.00 93.00 75 PRO A O 1
ATOM 614 N N . GLU A 1 76 ? 16.203 -9.346 -16.379 1.00 94.31 76 GLU A N 1
ATOM 615 C CA . GLU A 1 76 ? 15.879 -8.991 -17.763 1.00 94.31 76 GLU A CA 1
ATOM 616 C C . GLU A 1 76 ? 14.994 -7.742 -17.809 1.00 94.31 76 GLU A C 1
ATOM 618 O O . GLU A 1 76 ? 15.358 -6.771 -18.464 1.00 94.31 76 GLU A O 1
ATOM 623 N N . ILE A 1 77 ? 13.895 -7.727 -17.043 1.00 91.31 77 ILE A N 1
ATOM 624 C CA . ILE A 1 77 ? 12.989 -6.572 -16.952 1.00 91.31 77 ILE A CA 1
ATOM 625 C C . ILE A 1 77 ? 13.695 -5.391 -16.279 1.00 91.31 77 ILE A C 1
ATOM 627 O O . ILE A 1 77 ? 13.657 -4.280 -16.789 1.00 91.31 77 ILE A O 1
ATOM 631 N N . MET A 1 78 ? 14.370 -5.608 -15.150 1.00 94.19 78 MET A N 1
ATOM 632 C CA . MET A 1 78 ? 15.018 -4.514 -14.417 1.00 94.19 78 MET A CA 1
ATOM 633 C C . MET A 1 78 ? 16.148 -3.851 -15.215 1.00 94.19 78 MET A C 1
ATOM 635 O O . MET A 1 78 ? 16.369 -2.653 -15.073 1.00 94.19 78 MET A O 1
ATOM 639 N N . SER A 1 79 ? 16.822 -4.596 -16.097 1.00 95.38 79 SER A N 1
ATOM 640 C CA . SER A 1 79 ? 17.876 -4.061 -16.965 1.00 95.38 79 SER A CA 1
ATOM 641 C C . SER A 1 79 ? 17.369 -3.150 -18.087 1.00 95.38 79 SER A C 1
ATOM 643 O O . SER A 1 79 ? 18.177 -2.443 -18.687 1.00 95.38 79 SER A O 1
ATOM 645 N N . THR A 1 80 ? 16.059 -3.138 -18.377 1.00 97.00 80 THR A N 1
ATOM 646 C CA . THR A 1 80 ? 15.494 -2.230 -19.390 1.00 97.00 80 THR A CA 1
ATOM 647 C C . THR A 1 80 ? 15.330 -0.800 -18.886 1.00 97.00 80 THR A C 1
ATOM 649 O O . THR A 1 80 ? 15.138 0.097 -19.701 1.00 97.00 80 THR A O 1
ATOM 652 N N . PHE A 1 81 ? 15.382 -0.586 -17.568 1.00 97.31 81 PHE A N 1
ATOM 653 C CA . PHE A 1 81 ? 15.274 0.733 -16.950 1.00 97.31 8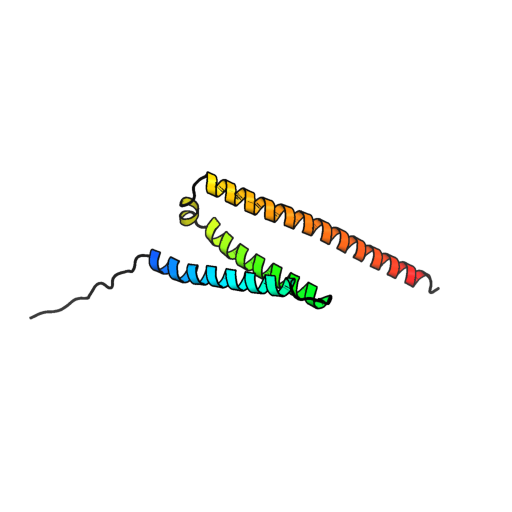1 PHE A CA 1
ATOM 654 C C . PHE A 1 81 ? 16.653 1.359 -16.762 1.00 97.31 81 PHE A C 1
ATOM 656 O O . PHE A 1 81 ? 17.637 0.695 -16.427 1.00 97.31 81 PHE A O 1
ATOM 663 N N . THR A 1 82 ? 16.721 2.668 -16.950 1.00 98.25 82 THR A N 1
ATOM 664 C CA . THR A 1 82 ? 17.894 3.474 -16.625 1.00 98.25 82 THR A CA 1
ATOM 665 C C . THR A 1 82 ? 18.071 3.598 -15.113 1.00 98.25 82 THR A C 1
ATOM 667 O O . THR A 1 82 ? 17.154 3.371 -14.323 1.00 98.25 82 THR A O 1
ATOM 670 N N . ARG A 1 83 ? 19.272 4.004 -14.687 1.00 97.94 83 ARG A N 1
ATOM 671 C CA . ARG A 1 83 ? 19.552 4.272 -13.271 1.00 97.94 83 ARG A CA 1
ATOM 672 C C . ARG A 1 83 ? 18.601 5.318 -12.682 1.00 97.94 83 ARG A C 1
ATOM 674 O O . ARG A 1 83 ? 18.124 5.112 -11.572 1.00 97.94 83 ARG A O 1
ATOM 681 N N . ASP A 1 84 ? 18.343 6.399 -13.412 1.00 98.56 84 ASP A N 1
ATOM 682 C CA . ASP A 1 84 ? 17.509 7.505 -12.934 1.00 98.56 84 ASP A CA 1
ATOM 683 C C . ASP A 1 84 ? 16.048 7.057 -12.764 1.00 98.56 84 ASP A C 1
ATOM 685 O O . ASP A 1 84 ? 15.425 7.364 -11.749 1.00 98.56 84 ASP A O 1
ATOM 689 N N . GLU A 1 85 ? 15.527 6.242 -13.690 1.00 98.25 85 GLU A N 1
ATOM 690 C CA . GLU A 1 85 ? 14.195 5.631 -13.561 1.00 98.25 85 GLU A CA 1
ATOM 691 C C . GLU A 1 85 ? 14.120 4.699 -12.346 1.00 98.25 85 GLU A C 1
ATOM 693 O O . GLU A 1 85 ? 13.168 4.763 -11.570 1.00 98.25 85 GLU A O 1
ATOM 698 N N . LEU A 1 86 ? 15.140 3.861 -12.132 1.00 98.12 86 LEU A N 1
ATOM 699 C CA . LEU A 1 86 ? 15.198 2.977 -10.965 1.00 98.12 86 LEU A CA 1
ATOM 700 C C . LEU A 1 86 ? 15.265 3.766 -9.651 1.00 98.12 86 LEU A C 1
ATOM 702 O O . LEU A 1 86 ? 14.639 3.367 -8.667 1.00 98.12 86 LEU A O 1
ATOM 706 N N . GLU A 1 87 ? 15.993 4.882 -9.622 1.00 98.50 87 GLU A N 1
ATOM 707 C CA . GLU A 1 87 ? 16.074 5.765 -8.458 1.00 98.50 87 GLU A CA 1
ATOM 708 C C . GLU A 1 87 ? 14.719 6.423 -8.156 1.00 98.50 87 GLU A C 1
ATOM 710 O O . GLU A 1 87 ? 14.269 6.412 -7.006 1.00 98.50 87 GLU A O 1
ATOM 715 N N . GLU A 1 88 ? 14.020 6.922 -9.179 1.00 98.44 88 GLU A N 1
ATOM 716 C CA . GLU A 1 88 ? 12.674 7.485 -9.034 1.00 98.44 88 GLU A CA 1
ATOM 717 C C . GLU A 1 88 ? 11.665 6.437 -8.544 1.00 98.44 88 GLU A C 1
ATOM 719 O O . GLU A 1 88 ? 10.901 6.690 -7.602 1.00 98.44 88 GLU A O 1
ATOM 724 N N . MET A 1 89 ? 11.681 5.242 -9.141 1.00 97.69 89 MET A N 1
ATOM 725 C CA . MET A 1 89 ? 10.816 4.127 -8.756 1.00 97.69 89 MET A CA 1
ATOM 726 C C . MET A 1 89 ? 11.064 3.718 -7.302 1.00 97.69 89 MET A C 1
ATOM 728 O O . MET A 1 89 ? 10.117 3.614 -6.518 1.00 97.69 89 MET A O 1
ATOM 732 N N . ALA A 1 90 ? 12.332 3.529 -6.921 1.00 97.56 90 ALA A N 1
ATOM 733 C CA . ALA A 1 90 ? 12.714 3.149 -5.567 1.00 97.56 90 ALA A CA 1
ATOM 734 C C . ALA A 1 90 ? 12.280 4.205 -4.546 1.00 97.56 90 ALA A C 1
ATOM 736 O O . ALA A 1 90 ? 11.667 3.861 -3.535 1.00 97.56 90 ALA A O 1
ATOM 737 N N . LYS A 1 91 ? 12.531 5.489 -4.828 1.00 98.38 91 LYS A N 1
ATOM 738 C CA . LYS A 1 91 ? 12.146 6.597 -3.946 1.00 98.38 91 LYS A CA 1
ATOM 739 C C . LYS A 1 91 ? 10.631 6.678 -3.768 1.00 98.38 91 LYS A C 1
ATOM 741 O O . LYS A 1 91 ? 10.151 6.807 -2.644 1.00 98.38 91 LYS A O 1
ATOM 746 N N . THR A 1 92 ? 9.881 6.570 -4.862 1.00 98.12 92 THR A N 1
ATOM 747 C CA . THR A 1 92 ? 8.414 6.619 -4.845 1.00 98.12 92 THR A CA 1
ATOM 748 C C . THR A 1 92 ? 7.826 5.462 -4.039 1.00 98.12 92 THR A C 1
ATOM 750 O O . THR A 1 92 ? 6.989 5.680 -3.164 1.00 98.12 92 THR A O 1
ATOM 753 N N . ILE A 1 93 ? 8.284 4.229 -4.283 1.00 97.06 93 ILE A N 1
ATOM 754 C CA . ILE A 1 93 ? 7.801 3.045 -3.561 1.00 97.06 93 ILE A CA 1
ATOM 755 C C . ILE A 1 93 ? 8.173 3.124 -2.080 1.00 97.06 93 ILE A C 1
ATOM 757 O O . ILE A 1 93 ? 7.305 2.924 -1.230 1.00 97.06 93 ILE A O 1
ATOM 761 N N . ALA A 1 94 ? 9.427 3.456 -1.763 1.00 97.62 94 ALA A N 1
ATOM 762 C CA . ALA A 1 94 ? 9.886 3.578 -0.384 1.00 97.62 94 ALA A CA 1
ATOM 763 C C . ALA A 1 94 ? 9.080 4.632 0.387 1.00 97.62 94 ALA A C 1
ATOM 765 O O . ALA A 1 94 ? 8.612 4.339 1.482 1.00 97.62 94 ALA A O 1
ATOM 766 N N . GLY A 1 95 ? 8.824 5.801 -0.209 1.00 98.44 95 GLY A N 1
ATOM 767 C CA . GLY A 1 95 ? 8.036 6.857 0.432 1.00 98.44 95 GLY A CA 1
ATOM 768 C C . GLY A 1 95 ? 6.569 6.479 0.671 1.00 98.44 95 GLY A C 1
ATOM 769 O O . GLY A 1 95 ? 5.980 6.894 1.668 1.00 98.44 95 GLY A O 1
ATOM 770 N N . MET A 1 96 ? 5.961 5.671 -0.207 1.00 97.56 96 MET A N 1
ATOM 771 C CA . MET A 1 96 ? 4.618 5.123 0.039 1.00 97.56 96 MET A CA 1
ATOM 772 C C . MET A 1 96 ? 4.621 4.110 1.191 1.00 97.56 96 MET A C 1
ATOM 774 O O . MET A 1 96 ? 3.710 4.116 2.019 1.00 97.56 96 MET A O 1
ATOM 778 N N . VAL A 1 97 ? 5.632 3.238 1.244 1.00 97.44 97 VAL A N 1
ATOM 779 C CA . VAL A 1 97 ? 5.765 2.216 2.293 1.00 97.44 97 VAL A CA 1
ATOM 780 C C . VAL A 1 97 ? 6.067 2.852 3.649 1.00 97.44 97 VAL A C 1
ATOM 782 O O . VAL A 1 97 ? 5.477 2.441 4.642 1.00 97.44 97 VAL A O 1
ATOM 785 N N . GLU A 1 98 ? 6.918 3.875 3.691 1.00 98.50 98 GLU A N 1
ATOM 786 C CA . GLU A 1 98 ? 7.224 4.646 4.898 1.00 98.50 98 GLU A CA 1
ATOM 787 C C . GLU A 1 98 ? 5.949 5.240 5.509 1.00 98.50 98 GLU A C 1
ATOM 789 O O . GLU A 1 98 ? 5.603 4.903 6.640 1.00 98.50 98 GLU A O 1
ATOM 794 N N . GLN A 1 99 ? 5.175 6.002 4.728 1.00 98.19 99 GLN A N 1
ATOM 795 C CA . GLN A 1 99 ? 3.898 6.573 5.180 1.00 98.19 99 GLN A CA 1
ATOM 796 C C . GLN A 1 99 ? 2.909 5.502 5.662 1.00 98.19 99 GLN A C 1
ATOM 798 O O . GLN A 1 99 ? 2.163 5.708 6.623 1.00 98.19 99 GLN A O 1
ATOM 803 N N . PHE A 1 100 ? 2.882 4.345 4.995 1.00 96.94 100 PHE A N 1
ATOM 804 C CA . PHE A 1 100 ? 2.021 3.240 5.397 1.00 96.94 100 PHE A CA 1
ATOM 805 C C . PHE A 1 100 ? 2.452 2.631 6.744 1.00 96.94 100 PHE A C 1
ATOM 807 O O . PHE A 1 100 ? 1.597 2.389 7.596 1.00 96.94 100 PHE A O 1
ATOM 814 N N . ILE A 1 101 ? 3.755 2.430 6.963 1.00 97.69 101 ILE A N 1
ATOM 815 C CA . ILE A 1 101 ? 4.308 1.905 8.223 1.00 97.69 101 ILE A CA 1
ATOM 816 C C . ILE A 1 101 ? 4.086 2.892 9.374 1.00 97.69 101 ILE A C 1
ATOM 818 O O . ILE A 1 101 ? 3.676 2.480 10.457 1.00 97.69 101 ILE A O 1
ATOM 822 N N . GLU A 1 102 ? 4.290 4.191 9.153 1.00 98.50 102 GLU A N 1
ATOM 823 C CA . GLU A 1 102 ? 3.996 5.218 10.161 1.00 98.50 102 GLU A CA 1
ATOM 824 C C . GLU A 1 102 ? 2.531 5.162 10.614 1.00 98.50 102 GLU A C 1
ATOM 826 O O . GLU A 1 102 ? 2.220 5.237 11.809 1.00 98.50 102 GLU A O 1
ATOM 831 N N . TYR A 1 103 ? 1.611 4.990 9.661 1.00 97.69 103 TYR A N 1
ATOM 832 C CA . TYR A 1 103 ? 0.193 4.854 9.965 1.00 97.69 103 TYR A CA 1
ATOM 833 C C . TYR A 1 103 ? -0.130 3.545 10.701 1.00 97.69 103 TYR A C 1
ATOM 835 O O . TYR A 1 103 ? -0.917 3.563 11.651 1.00 97.69 103 TYR A O 1
ATOM 843 N N . ASP A 1 104 ? 0.485 2.427 10.306 1.00 96.75 104 ASP A N 1
ATOM 844 C CA . ASP A 1 104 ? 0.334 1.130 10.976 1.00 96.75 104 ASP A CA 1
ATOM 845 C C . ASP A 1 104 ? 0.757 1.197 12.449 1.00 96.75 104 ASP A C 1
ATOM 847 O O . ASP A 1 104 ? -0.010 0.799 13.334 1.00 96.75 104 ASP A O 1
ATOM 851 N N . ILE A 1 105 ? 1.921 1.796 12.724 1.00 97.69 105 ILE A N 1
ATOM 852 C CA . ILE A 1 105 ? 2.419 2.023 14.086 1.00 97.69 105 ILE A CA 1
ATOM 853 C C . ILE A 1 105 ? 1.387 2.820 14.886 1.00 97.69 105 ILE A C 1
ATOM 855 O O . ILE A 1 105 ? 0.918 2.362 15.931 1.00 97.69 105 ILE A O 1
ATOM 859 N N . LYS A 1 106 ? 0.954 3.972 14.361 1.00 97.69 106 LYS A N 1
ATOM 860 C CA . LYS A 1 106 ? -0.015 4.855 15.026 1.00 97.69 106 LYS A CA 1
ATOM 861 C C . LYS A 1 106 ? -1.322 4.139 15.379 1.00 97.69 106 LYS A C 1
ATOM 863 O O . LYS A 1 106 ? -1.852 4.304 16.481 1.00 97.69 106 LYS A O 1
ATOM 868 N N . ILE A 1 107 ? -1.890 3.377 14.445 1.00 96.31 107 ILE A N 1
ATOM 869 C CA . ILE A 1 107 ? -3.162 2.677 14.669 1.00 96.31 107 ILE A CA 1
ATOM 870 C C . ILE A 1 107 ? -2.987 1.503 15.634 1.00 96.31 107 ILE A C 1
ATOM 872 O O . ILE A 1 107 ? -3.863 1.273 16.474 1.00 96.31 107 ILE A O 1
ATOM 876 N N . THR A 1 108 ? -1.858 0.800 15.569 1.00 93.00 108 THR A N 1
ATOM 877 C CA . THR A 1 108 ? -1.533 -0.295 16.488 1.00 93.00 108 THR A CA 1
ATOM 878 C C . THR A 1 108 ? -1.376 0.212 17.920 1.00 93.00 108 THR A C 1
ATOM 880 O O . THR A 1 108 ? -1.983 -0.350 18.836 1.00 93.00 108 THR A O 1
ATOM 883 N N . GLU A 1 109 ? -0.656 1.315 18.128 1.00 96.12 109 GLU A N 1
ATOM 884 C CA . GLU A 1 109 ? -0.528 1.971 19.435 1.00 96.12 109 GLU A CA 1
ATOM 885 C C . GLU A 1 109 ? -1.889 2.373 20.010 1.00 96.12 109 GLU A C 1
ATOM 887 O O . GLU A 1 109 ? -2.217 2.055 21.159 1.00 96.12 109 GLU A O 1
ATOM 892 N N . GLU A 1 110 ? -2.729 3.010 19.195 1.00 95.25 110 GLU A N 1
ATOM 893 C CA . GLU A 1 110 ? -4.076 3.405 19.600 1.00 95.25 110 GLU A CA 1
ATOM 894 C C . GLU A 1 110 ? -4.953 2.185 19.938 1.00 95.25 110 GLU A C 1
ATOM 896 O O . GLU A 1 110 ? -5.724 2.203 20.906 1.00 95.25 110 GLU A O 1
ATOM 901 N N . GLY A 1 111 ? -4.818 1.097 19.176 1.00 91.19 111 GLY A N 1
ATOM 902 C CA . GLY A 1 111 ? -5.481 -0.179 19.432 1.00 91.19 111 GLY A CA 1
ATOM 903 C C . GLY A 1 111 ? -5.064 -0.799 20.767 1.00 91.19 111 GLY A C 1
ATOM 904 O O . GLY A 1 111 ? -5.925 -1.173 21.571 1.00 91.19 111 GLY A O 1
ATOM 905 N N . MET A 1 112 ? -3.759 -0.843 21.047 1.00 91.06 112 MET A N 1
ATOM 906 C CA . MET A 1 112 ? -3.217 -1.323 22.321 1.00 91.06 112 MET A CA 1
ATOM 907 C C . MET A 1 112 ? -3.724 -0.481 23.493 1.00 91.06 112 MET A C 1
ATOM 909 O O . MET A 1 112 ? -4.208 -1.029 24.487 1.00 91.06 112 MET A O 1
ATOM 913 N N . ARG A 1 113 ? -3.699 0.851 23.363 1.00 91.88 113 ARG A N 1
ATOM 914 C CA . ARG A 1 113 ? -4.196 1.780 24.387 1.00 91.88 113 ARG A CA 1
ATOM 915 C C . ARG A 1 113 ? -5.672 1.538 24.705 1.00 91.88 113 ARG A C 1
ATOM 917 O O . ARG A 1 113 ? -6.038 1.436 25.879 1.00 91.88 113 ARG A O 1
ATOM 924 N N . LYS A 1 114 ? -6.522 1.393 23.681 1.00 90.69 114 LYS A N 1
ATOM 925 C CA . LYS A 1 114 ? -7.951 1.067 23.852 1.00 90.69 114 LYS A CA 1
ATOM 926 C C . LYS A 1 114 ? -8.157 -0.299 24.504 1.00 90.69 114 LYS A C 1
ATOM 928 O O . LYS A 1 114 ? -9.006 -0.428 25.386 1.00 90.69 114 LYS A O 1
ATOM 933 N N . GLY A 1 115 ? -7.380 -1.305 24.103 1.00 86.19 115 GLY A N 1
ATOM 934 C CA . GLY A 1 115 ? -7.419 -2.644 24.691 1.00 86.19 115 GLY A CA 1
ATOM 935 C C . GLY A 1 115 ? -7.082 -2.635 26.184 1.00 86.19 115 GLY A C 1
ATOM 936 O O . GLY A 1 115 ? -7.835 -3.182 26.992 1.00 86.19 115 GLY A O 1
ATOM 937 N N . LEU A 1 116 ? -6.004 -1.945 26.566 1.00 81.44 116 LEU A N 1
ATOM 938 C CA . LEU A 1 116 ? -5.586 -1.783 27.962 1.00 81.44 116 LEU A CA 1
ATOM 939 C C . LEU A 1 116 ? -6.621 -1.010 28.789 1.00 81.44 116 LEU A C 1
ATOM 941 O O . LEU A 1 116 ? -6.940 -1.421 29.905 1.00 81.44 116 LEU A O 1
ATOM 945 N N . ALA A 1 117 ? -7.189 0.072 28.248 1.00 81.50 117 ALA A N 1
ATOM 946 C CA . ALA A 1 117 ? -8.252 0.826 28.913 1.00 81.50 117 ALA A CA 1
ATOM 947 C C . ALA A 1 117 ? -9.487 -0.050 29.183 1.00 81.50 117 ALA A C 1
ATOM 949 O O . ALA A 1 117 ? -10.023 -0.043 30.291 1.00 81.50 117 ALA A O 1
ATOM 950 N N . LYS A 1 118 ? -9.888 -0.876 28.207 1.00 82.50 118 LYS A N 1
ATOM 951 C CA . LYS A 1 118 ? -10.999 -1.824 28.362 1.00 82.50 118 LYS A CA 1
ATOM 952 C C . LYS A 1 118 ? -10.717 -2.870 29.448 1.00 82.50 118 LYS A C 1
ATOM 954 O O . LYS A 1 118 ? -11.614 -3.193 30.222 1.00 82.50 118 LYS A O 1
ATOM 959 N N . GLN A 1 119 ? -9.482 -3.369 29.544 1.00 80.06 119 GLN A N 1
ATOM 960 C CA . GLN A 1 119 ? -9.085 -4.298 30.610 1.00 80.06 119 GLN A CA 1
ATOM 961 C C . GLN A 1 119 ? -9.108 -3.647 32.002 1.00 80.06 119 GLN A C 1
ATOM 963 O O . GLN A 1 119 ? -9.547 -4.285 32.957 1.00 80.06 119 GLN A O 1
ATOM 968 N N . ARG A 1 120 ? -8.663 -2.389 32.133 1.00 76.38 120 ARG A N 1
ATOM 969 C CA . ARG A 1 120 ? -8.708 -1.644 33.406 1.00 76.3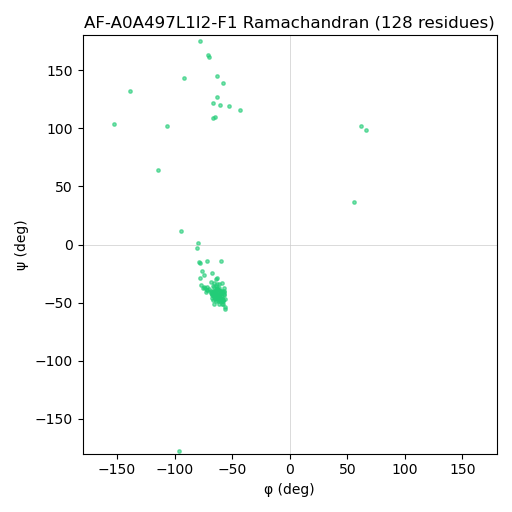8 120 ARG A CA 1
ATOM 970 C C . ARG A 1 120 ? -10.145 -1.409 33.871 1.00 76.38 120 ARG A C 1
ATOM 972 O O . ARG A 1 120 ? -10.468 -1.774 34.995 1.00 76.38 120 ARG A O 1
ATOM 979 N N . ALA A 1 121 ? -11.015 -0.929 32.980 1.00 77.50 121 ALA A N 1
ATOM 980 C CA . ALA A 1 121 ? -12.433 -0.726 33.280 1.00 77.50 121 ALA A CA 1
ATOM 981 C C . ALA A 1 121 ? -13.135 -2.030 33.705 1.00 77.50 121 ALA A C 1
ATOM 983 O O . ALA A 1 121 ? -13.917 -2.035 34.651 1.00 77.50 121 ALA A O 1
ATOM 984 N N . ALA A 1 122 ? -12.813 -3.156 33.057 1.00 79.12 122 ALA A N 1
ATOM 985 C CA . ALA A 1 122 ? -13.340 -4.462 33.452 1.00 79.12 122 ALA A CA 1
ATOM 986 C C . ALA A 1 122 ? -12.872 -4.887 34.858 1.00 79.12 122 ALA A C 1
ATOM 988 O O . ALA A 1 122 ? -13.660 -5.430 35.624 1.00 79.12 122 ALA A O 1
ATOM 989 N N . ARG A 1 123 ? -11.611 -4.617 35.224 1.00 72.12 123 ARG A N 1
ATOM 990 C CA . ARG A 1 123 ? -11.071 -4.932 36.560 1.00 72.12 123 ARG A CA 1
ATOM 991 C C . ARG A 1 123 ? -11.656 -4.049 37.662 1.00 72.12 123 ARG A C 1
ATOM 993 O O . ARG A 1 123 ? -11.904 -4.543 38.755 1.00 72.12 123 ARG A O 1
ATOM 1000 N N . GLU A 1 124 ? -11.880 -2.768 37.387 1.00 71.56 124 GLU A N 1
ATOM 1001 C CA . GLU A 1 124 ? -12.487 -1.833 38.342 1.00 71.56 124 GLU A CA 1
ATOM 1002 C C . GLU A 1 124 ? -13.982 -2.111 38.535 1.00 71.56 124 GLU A C 1
ATOM 1004 O O . GLU A 1 124 ? -14.443 -2.127 39.670 1.00 71.56 124 GLU A O 1
ATOM 1009 N N . GLY A 1 125 ? -14.717 -2.452 37.469 1.00 59.00 125 GLY A N 1
ATOM 1010 C CA . GLY A 1 125 ? -16.130 -2.843 37.554 1.00 59.00 125 GLY A CA 1
ATOM 1011 C C . GLY A 1 125 ? -16.382 -4.127 38.356 1.00 59.00 125 GLY A C 1
ATOM 1012 O O . GLY A 1 125 ? -17.424 -4.252 38.990 1.00 59.00 125 GLY A O 1
ATOM 1013 N N . ILE A 1 126 ? -15.418 -5.055 38.397 1.00 58.69 126 ILE A N 1
ATOM 1014 C CA . ILE A 1 126 ? -15.474 -6.259 39.249 1.00 58.69 126 ILE A CA 1
ATOM 1015 C C . ILE A 1 126 ? -15.211 -5.914 40.728 1.00 58.69 126 ILE A C 1
ATOM 1017 O O . ILE A 1 126 ? -15.680 -6.610 41.623 1.00 58.69 126 ILE A O 1
ATOM 1021 N N . ARG A 1 127 ? -14.483 -4.825 41.010 1.00 55.09 127 ARG A N 1
ATOM 1022 C CA . ARG A 1 127 ? -14.045 -4.461 42.367 1.00 55.09 127 ARG A CA 1
ATOM 1023 C C . ARG A 1 127 ? -15.135 -3.802 43.223 1.00 55.09 127 ARG A C 1
ATOM 1025 O O . ARG A 1 127 ? -14.964 -3.733 44.432 1.00 55.09 127 ARG A O 1
ATOM 1032 N N . PHE A 1 128 ? -16.234 -3.348 42.617 1.00 51.66 128 PHE A N 1
ATOM 1033 C CA . PHE A 1 128 ? -17.390 -2.752 43.309 1.00 51.66 128 PHE A CA 1
ATOM 1034 C C . PHE A 1 128 ? -18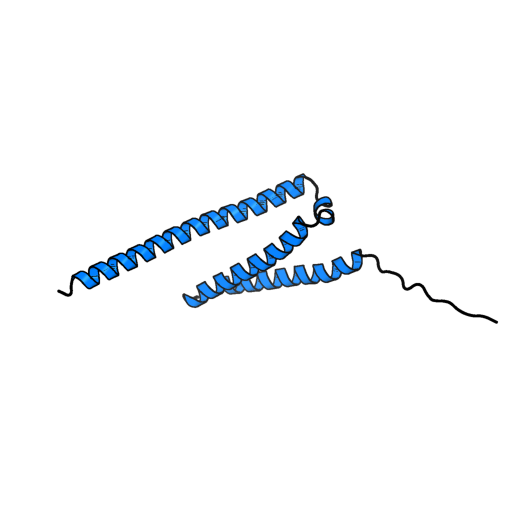.515 -3.756 43.617 1.00 51.66 128 PHE A C 1
ATOM 1036 O O . PHE A 1 128 ? -19.614 -3.352 43.987 1.00 51.66 128 PHE A O 1
ATOM 1043 N N . VAL A 1 129 ? -18.253 -5.057 43.469 1.00 50.06 129 VAL A N 1
ATOM 1044 C CA . VAL A 1 129 ? -19.186 -6.135 43.827 1.00 50.06 129 VAL A CA 1
ATOM 1045 C C . VAL A 1 129 ? -18.592 -6.945 44.984 1.00 50.06 129 VAL A C 1
ATOM 1047 O O . VAL A 1 129 ? -18.232 -8.104 44.802 1.00 50.06 129 VAL A O 1
ATOM 1050 N N . ILE A 1 130 ? -18.408 -6.318 46.151 1.00 45.38 130 ILE A N 1
ATOM 1051 C CA . ILE A 1 130 ? -18.143 -6.986 47.442 1.00 45.38 130 ILE A CA 1
ATOM 1052 C C . ILE A 1 130 ? -18.851 -6.198 48.539 1.00 45.38 130 ILE A C 1
ATOM 1054 O O . ILE A 1 130 ? -18.670 -4.959 48.557 1.00 45.38 130 ILE A O 1
#

Radius of gyration: 26.14 Å; Cα contacts (8 Å, |Δi|>4): 13; chains: 1; bounding box: 43×49×103 Å

Mean predicted aligned error: 11.02 Å

pLDDT: mean 83.49, std 20.1, range [29.0, 98.56]

Solvent-accessible surface area (backbone atoms only — not comparable to full-atom values): 7692 Å² total; per-residue (Å²): 137,87,86,90,83,78,87,80,75,80,77,75,64,78,70,66,63,55,54,62,58,49,55,53,47,53,56,50,52,53,51,50,50,55,51,50,50,55,58,70,70,49,77,90,67,49,77,66,50,53,51,50,43,52,54,50,51,53,54,53,49,53,55,52,49,54,55,49,52,56,46,74,73,28,67,74,62,53,65,74,53,53,71,66,56,50,49,53,52,51,52,53,53,50,54,54,50,49,57,48,50,56,49,50,53,55,52,50,52,52,50,51,53,53,52,52,50,54,51,49,54,54,55,54,64,59,67,76,73,122

Foldseek 3Di:
DDDDDDDDDDDDPPVVVVVVVVVVVVVVLVVLVVVLVCLVPDPPDDPVSVVVSVVSVVVSVVVVVVVVVVQVPDPVNVVVDDPVRVVVVCVVVVVVVVVVVVVVVVVVVVVVVVVVVVVVVVVVVVVPPD